Protein AF-A0A520IFZ3-F1 (afdb_monomer_lite)

Sequence (120 aa):
PALRLLRIGILPERVAIDAPADLRLIDLVAPYDSARWYLANACIVCSAPAQAALDAARAAPTLAERSQRIAAADAALNEDVPFIPLARPLRWSLVATRLQQWQPNSRAWHPLNRLRPDTK

Secondary structure (DSSP, 8-state):
-HHHHHTTT--PPP--TTS--SS-------SSS-HHHHHHHH-SS--HHHHHHHHHHHH-SSHHHHHHHHHHHHHHHHHH--S----PPPP-----TT-TT----TTS----TTSS----

Foldseek 3Di:
DQVVCVVVVHHDDDDPQPDDDPDHDDDAFDQDPDLLVVLVVLPPDFDPVLVVLSVQLVPDPDPVSNVVSSVVSVVRCVVRCSDDDDDDDDDDDDDDPQQPPFDDDRRPDGPPPPSDDPDD

pLDDT: mean 89.68, std 7.92, range [55.25, 97.5]

Structure (mmCIF, N/CA/C/O backbone):
data_AF-A0A520IFZ3-F1
#
_entry.id   AF-A0A520IFZ3-F1
#
loop_
_atom_site.group_PDB
_atom_site.id
_atom_site.type_symbol
_atom_site.label_atom_id
_atom_site.label_alt_id
_atom_site.label_comp_id
_atom_site.label_asym_id
_atom_site.label_entity_id
_atom_site.label_seq_id
_atom_site.pdbx_PDB_ins_code
_atom_site.Cartn_x
_atom_site.Cartn_y
_atom_site.Cartn_z
_atom_site.occupancy
_atom_site.B_iso_or_equiv
_atom_site.auth_seq_id
_atom_site.auth_comp_id
_atom_site.auth_asym_id
_atom_site.auth_atom_id
_atom_site.pdbx_PDB_model_num
ATOM 1 N N . PRO A 1 1 ? -10.810 -8.158 -15.100 1.00 57.44 1 PRO A N 1
ATOM 2 C CA . PRO A 1 1 ? -9.367 -7.907 -15.350 1.00 57.44 1 PRO A CA 1
ATOM 3 C C . PRO A 1 1 ? -8.812 -8.656 -16.574 1.00 57.44 1 PRO A C 1
ATOM 5 O O . PRO A 1 1 ? -8.334 -7.989 -17.482 1.00 57.44 1 PRO A O 1
ATOM 8 N N . ALA A 1 2 ? -8.942 -9.990 -16.651 1.00 60.91 2 ALA A N 1
ATOM 9 C CA . ALA A 1 2 ? -8.384 -10.785 -17.756 1.00 60.91 2 ALA A CA 1
ATOM 10 C C . ALA A 1 2 ? -8.837 -10.310 -19.152 1.00 60.91 2 ALA A C 1
ATOM 12 O O . ALA A 1 2 ? -8.021 -10.127 -20.048 1.00 60.91 2 ALA A O 1
ATOM 13 N N . LEU A 1 3 ? -10.121 -9.968 -19.298 1.00 63.69 3 LEU A N 1
ATOM 14 C CA . LEU A 1 3 ? -10.674 -9.463 -20.559 1.00 63.69 3 LEU A CA 1
ATOM 15 C C . LEU A 1 3 ? -10.077 -8.115 -21.017 1.00 63.69 3 LEU A C 1
ATOM 17 O O . LEU A 1 3 ? -10.129 -7.804 -22.201 1.00 63.69 3 LEU A O 1
ATOM 21 N N . ARG A 1 4 ? -9.525 -7.291 -20.112 1.00 81.75 4 ARG A N 1
ATOM 22 C CA . ARG A 1 4 ? -8.908 -6.006 -20.495 1.00 81.75 4 ARG A CA 1
ATOM 23 C C . ARG A 1 4 ? -7.469 -6.167 -20.977 1.00 81.75 4 ARG A C 1
ATOM 25 O O . ARG A 1 4 ? -7.093 -5.473 -21.909 1.00 81.75 4 ARG A O 1
ATOM 32 N N . LEU A 1 5 ? -6.713 -7.092 -20.389 1.00 88.88 5 LEU A N 1
ATOM 33 C CA . LEU A 1 5 ? -5.354 -7.415 -20.835 1.00 88.88 5 LEU A CA 1
ATOM 34 C C . LEU A 1 5 ? -5.372 -8.034 -22.239 1.00 88.88 5 LEU A C 1
ATOM 36 O O . LEU A 1 5 ? -4.614 -7.613 -23.108 1.00 88.88 5 LEU A O 1
ATOM 40 N N . LEU A 1 6 ? -6.344 -8.912 -22.510 1.00 91.94 6 LEU A N 1
ATOM 41 C CA . LEU A 1 6 ? -6.526 -9.507 -23.839 1.00 91.94 6 LEU A CA 1
ATOM 42 C C . LEU A 1 6 ? -6.741 -8.461 -24.941 1.00 91.94 6 LEU A C 1
ATOM 44 O O . LEU A 1 6 ? -6.254 -8.626 -26.055 1.00 91.94 6 LEU A O 1
ATOM 48 N N . ARG A 1 7 ? -7.431 -7.354 -24.635 1.00 94.75 7 ARG A N 1
ATOM 49 C CA . ARG A 1 7 ? -7.691 -6.269 -25.600 1.00 94.75 7 ARG A CA 1
ATOM 50 C C . ARG A 1 7 ? -6.436 -5.512 -26.029 1.00 94.75 7 ARG A C 1
ATOM 52 O O . ARG A 1 7 ? -6.479 -4.847 -27.055 1.00 94.75 7 ARG A O 1
ATOM 59 N N . ILE A 1 8 ? -5.359 -5.604 -25.254 1.00 93.50 8 ILE A N 1
ATOM 60 C CA . ILE A 1 8 ? -4.050 -5.022 -25.578 1.00 93.50 8 ILE A CA 1
ATOM 61 C C . ILE A 1 8 ? -3.020 -6.102 -25.945 1.00 93.50 8 ILE A C 1
ATOM 63 O O . ILE A 1 8 ? -1.825 -5.840 -25.923 1.00 93.50 8 ILE A O 1
ATOM 67 N N . GLY A 1 9 ? -3.474 -7.318 -26.273 1.00 95.25 9 GLY A N 1
ATOM 68 C CA . GLY A 1 9 ? -2.606 -8.411 -26.718 1.00 95.25 9 GLY A CA 1
ATOM 69 C C . GLY A 1 9 ? -1.861 -9.146 -25.600 1.00 95.25 9 GLY A C 1
ATOM 70 O O . GLY A 1 9 ? -0.988 -9.955 -25.894 1.00 95.25 9 GLY A O 1
ATOM 71 N N . ILE A 1 10 ? -2.203 -8.904 -24.331 1.00 93.75 10 ILE A N 1
ATOM 72 C CA . ILE A 1 10 ? -1.610 -9.609 -23.188 1.00 93.75 10 ILE A CA 1
ATOM 73 C C . ILE A 1 10 ? -2.519 -10.777 -22.799 1.00 93.75 10 ILE A C 1
ATOM 75 O O . ILE A 1 10 ? -3.682 -10.569 -22.445 1.00 93.75 10 ILE A O 1
ATOM 79 N N . LEU A 1 11 ? -1.988 -12.001 -22.830 1.00 94.38 11 LEU A N 1
ATOM 80 C CA . LEU A 1 11 ? -2.683 -13.217 -22.403 1.00 94.38 11 LEU A CA 1
ATOM 81 C C . LEU A 1 11 ? -2.331 -13.538 -20.940 1.00 94.38 11 LEU A C 1
ATOM 83 O O . LEU A 1 11 ? -1.237 -14.030 -20.685 1.00 94.38 11 LEU A O 1
ATOM 87 N N . PRO A 1 12 ? -3.216 -13.262 -19.963 1.00 92.81 12 PRO A N 1
ATOM 88 C CA . PRO A 1 12 ? -2.929 -13.570 -18.569 1.00 92.81 12 PRO A CA 1
ATOM 89 C C . PRO A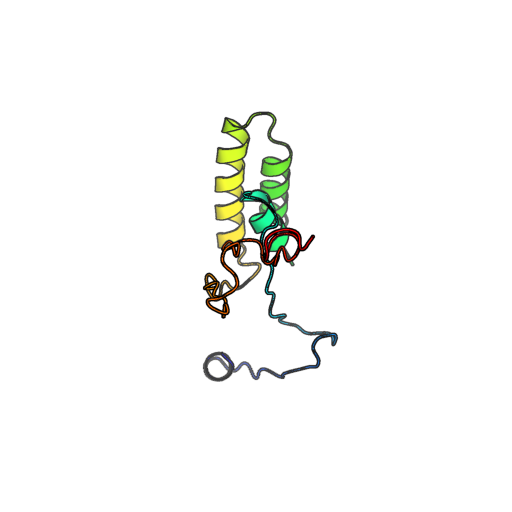 1 12 ? -3.123 -15.061 -18.281 1.00 92.81 12 PRO A C 1
ATOM 91 O O . PRO A 1 12 ? -4.190 -15.617 -18.548 1.00 92.81 12 PRO A O 1
ATOM 94 N N . GLU A 1 13 ? -2.130 -15.674 -17.646 1.00 93.50 13 GLU A N 1
ATOM 95 C CA . GLU A 1 13 ? -2.210 -17.022 -17.088 1.00 93.50 13 GLU A CA 1
ATOM 96 C C . GLU A 1 13 ? -2.369 -16.946 -15.565 1.00 93.50 13 GLU A C 1
ATOM 98 O O . GLU A 1 13 ? -1.692 -16.171 -14.887 1.00 93.50 13 GLU A O 1
ATOM 103 N N . ARG A 1 14 ? -3.296 -17.732 -15.003 1.00 94.38 14 ARG A N 1
ATOM 104 C CA . ARG A 1 14 ? -3.458 -17.825 -13.549 1.00 94.38 14 ARG A CA 1
ATOM 105 C C . ARG A 1 14 ? -2.632 -18.989 -13.023 1.00 94.38 14 ARG A C 1
ATOM 107 O O . ARG A 1 14 ? -2.894 -20.131 -13.380 1.00 94.38 14 ARG A O 1
ATOM 114 N N . VAL A 1 15 ? -1.733 -18.690 -12.098 1.00 96.75 15 VAL A N 1
ATOM 115 C CA . VAL A 1 15 ? -0.899 -19.677 -11.404 1.00 96.75 15 VAL A CA 1
ATOM 116 C C . VAL A 1 15 ? -1.381 -19.919 -9.967 1.00 96.75 15 VAL A C 1
ATOM 118 O O . VAL A 1 15 ? -2.298 -19.243 -9.479 1.00 96.75 15 VAL A O 1
ATOM 121 N N . ALA A 1 16 ? -0.790 -20.910 -9.291 1.00 96.12 16 ALA A N 1
ATOM 122 C CA . ALA A 1 16 ? -1.005 -21.140 -7.862 1.00 96.12 16 ALA A CA 1
ATOM 123 C C . ALA A 1 16 ? -0.570 -19.920 -7.027 1.00 96.12 16 ALA A C 1
ATOM 125 O O . ALA A 1 16 ? 0.238 -19.107 -7.469 1.00 96.12 16 ALA A O 1
ATOM 126 N N . ILE A 1 17 ? -1.120 -19.772 -5.819 1.00 92.19 17 ILE A N 1
ATOM 127 C CA . ILE A 1 17 ? -0.944 -18.558 -4.999 1.00 92.19 17 ILE A CA 1
ATOM 128 C C . ILE A 1 17 ? 0.516 -18.289 -4.596 1.00 92.19 17 ILE A C 1
ATOM 130 O O . ILE A 1 17 ? 0.908 -17.139 -4.409 1.00 92.19 17 ILE A O 1
ATOM 134 N N . ASP A 1 18 ? 1.305 -19.349 -4.478 1.00 93.69 18 ASP A N 1
ATOM 135 C CA . ASP A 1 18 ? 2.709 -19.379 -4.080 1.00 93.69 18 ASP A CA 1
ATOM 136 C C . ASP A 1 18 ? 3.670 -19.585 -5.260 1.00 93.69 18 ASP A C 1
ATOM 138 O O . ASP A 1 18 ? 4.888 -19.513 -5.086 1.00 93.69 18 ASP A O 1
ATOM 142 N N . ALA A 1 19 ? 3.146 -19.792 -6.469 1.00 96.19 19 ALA A N 1
ATOM 143 C CA . ALA A 1 19 ? 3.967 -19.924 -7.659 1.00 96.19 19 ALA A CA 1
ATOM 144 C C . ALA A 1 19 ? 4.648 -18.586 -8.029 1.00 96.19 19 ALA A C 1
ATOM 146 O O . ALA A 1 19 ? 4.138 -17.498 -7.711 1.00 96.19 19 ALA A O 1
ATOM 147 N N . PRO A 1 20 ? 5.798 -18.637 -8.729 1.00 94.62 20 PRO A N 1
ATOM 148 C CA . PRO A 1 20 ? 6.351 -17.469 -9.406 1.00 94.62 20 PRO A CA 1
ATOM 149 C C . PRO A 1 20 ? 5.304 -16.836 -10.332 1.00 94.62 20 PRO A C 1
ATOM 151 O O . PRO A 1 20 ? 4.588 -17.547 -11.034 1.00 94.62 20 PRO A O 1
ATOM 154 N N . ALA A 1 21 ? 5.200 -15.507 -10.316 1.00 94.12 21 ALA A N 1
ATOM 155 C CA . ALA A 1 21 ? 4.239 -14.764 -11.124 1.00 94.12 21 ALA A CA 1
ATOM 156 C C . ALA A 1 21 ? 4.800 -13.386 -11.490 1.00 94.12 21 ALA A C 1
ATOM 158 O O . ALA A 1 21 ? 5.395 -12.728 -10.635 1.00 94.12 21 ALA A O 1
ATOM 159 N N . ASP A 1 22 ? 4.543 -12.93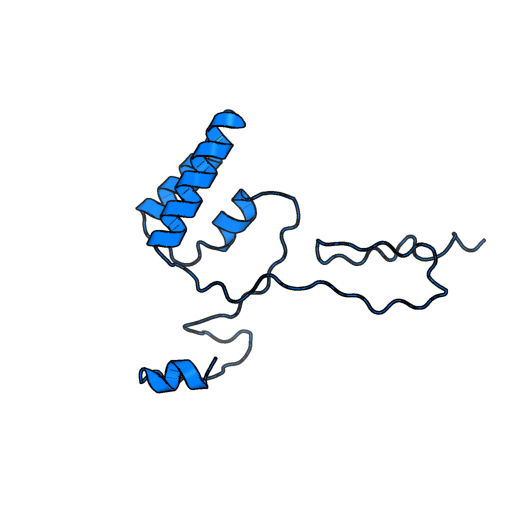6 -12.720 1.00 91.94 22 ASP A N 1
ATOM 160 C CA . ASP A 1 22 ? 4.924 -11.594 -13.188 1.00 91.94 22 ASP A CA 1
ATOM 161 C C . ASP A 1 22 ? 4.081 -10.497 -12.528 1.00 91.94 22 ASP A C 1
ATOM 163 O O . ASP A 1 22 ? 4.552 -9.396 -12.257 1.00 91.94 22 ASP A O 1
ATOM 167 N N . LEU A 1 23 ? 2.815 -10.812 -12.241 1.00 90.50 23 LEU A N 1
ATOM 168 C CA . LEU A 1 23 ? 1.892 -9.950 -11.514 1.00 90.50 23 LEU A CA 1
ATOM 169 C C . LEU A 1 23 ? 1.322 -10.713 -10.324 1.00 90.50 23 LEU A C 1
ATOM 171 O O . LEU A 1 23 ? 0.790 -11.815 -10.470 1.00 90.50 23 LEU A O 1
ATOM 175 N N . ARG A 1 24 ? 1.367 -10.091 -9.146 1.00 91.12 24 ARG A N 1
ATOM 176 C CA . ARG A 1 24 ? 0.776 -10.632 -7.922 1.00 91.12 24 ARG A CA 1
ATOM 177 C C . ARG A 1 24 ? -0.333 -9.717 -7.427 1.00 91.12 24 ARG A C 1
ATOM 179 O O . ARG A 1 24 ? -0.142 -8.513 -7.288 1.00 91.12 24 ARG A O 1
ATOM 186 N N . LEU A 1 25 ? -1.494 -10.302 -7.138 1.00 90.62 25 LEU A N 1
ATOM 187 C CA . LEU A 1 25 ? -2.557 -9.594 -6.434 1.00 90.62 25 LEU A CA 1
ATOM 188 C C . LEU A 1 25 ? -2.194 -9.524 -4.950 1.00 90.62 25 LEU A C 1
ATOM 190 O O . LEU A 1 25 ? -2.009 -10.558 -4.310 1.00 90.62 25 LEU A O 1
ATOM 194 N N . ILE A 1 26 ? -2.092 -8.309 -4.422 1.00 88.31 26 ILE A N 1
ATOM 195 C CA . ILE A 1 26 ? -1.724 -8.047 -3.032 1.00 88.31 26 ILE A CA 1
ATOM 196 C C . ILE A 1 26 ? -2.940 -7.451 -2.317 1.00 88.31 26 ILE A C 1
ATOM 198 O O . ILE A 1 26 ? -3.489 -6.446 -2.766 1.00 88.31 26 ILE A O 1
ATOM 202 N N . ASP A 1 27 ? -3.342 -8.065 -1.205 1.00 88.50 27 ASP A N 1
ATOM 203 C CA . ASP A 1 27 ? -4.331 -7.524 -0.268 1.00 88.50 27 ASP A CA 1
ATOM 204 C C . ASP A 1 27 ? -3.679 -7.418 1.113 1.00 88.50 27 ASP A C 1
ATOM 206 O O . ASP A 1 27 ? -3.444 -8.421 1.789 1.00 88.50 27 ASP A O 1
ATOM 210 N N . LEU A 1 28 ? -3.313 -6.195 1.495 1.00 88.38 28 LEU A N 1
ATOM 211 C CA . LEU A 1 28 ? -2.675 -5.897 2.771 1.00 88.38 28 LEU A CA 1
ATOM 212 C C . LEU A 1 28 ? -3.405 -4.744 3.452 1.00 88.38 28 LEU A C 1
ATOM 214 O O . LEU A 1 28 ? -3.825 -3.775 2.819 1.00 88.38 28 LEU A O 1
ATOM 218 N N . VAL A 1 29 ? -3.503 -4.830 4.775 1.00 89.31 29 VAL A N 1
ATOM 219 C CA . VAL A 1 29 ? -4.177 -3.832 5.605 1.00 89.31 29 VAL A CA 1
ATOM 220 C C . VAL A 1 29 ? -3.165 -3.188 6.532 1.00 89.31 29 VAL A C 1
ATOM 222 O O . VAL A 1 29 ? -2.431 -3.881 7.235 1.00 89.31 29 VAL A O 1
ATOM 225 N N . ALA A 1 30 ? -3.147 -1.854 6.543 1.00 90.44 30 ALA A N 1
ATOM 226 C CA . ALA A 1 30 ? -2.246 -1.101 7.398 1.00 90.44 30 ALA A CA 1
ATOM 227 C C . ALA A 1 30 ? -2.528 -1.423 8.880 1.00 90.44 30 ALA A C 1
ATOM 229 O O . ALA A 1 30 ? -3.665 -1.263 9.338 1.00 90.44 30 ALA A O 1
ATOM 230 N N . PRO A 1 31 ? -1.516 -1.843 9.658 1.00 88.81 31 PRO A N 1
ATOM 231 C CA . PRO A 1 31 ? -1.703 -2.169 11.070 1.00 88.81 31 PRO A CA 1
ATOM 232 C C . PRO A 1 31 ? -1.830 -0.919 11.957 1.00 88.81 31 PRO A C 1
ATOM 234 O O . PRO A 1 31 ? -2.214 -1.021 13.118 1.00 88.81 31 PRO A O 1
ATOM 237 N N . TYR A 1 32 ? -1.522 0.266 11.430 1.00 87.94 32 TYR A N 1
ATOM 238 C CA . TYR A 1 32 ? -1.611 1.556 12.115 1.00 87.94 32 TYR A CA 1
ATOM 239 C C . TYR A 1 32 ? -1.765 2.691 11.091 1.00 87.94 32 TYR A C 1
ATOM 241 O O . TYR A 1 32 ? -1.500 2.507 9.902 1.00 87.94 32 TYR A O 1
ATOM 249 N N . ASP A 1 33 ? -2.181 3.871 11.551 1.00 87.00 33 ASP A N 1
ATOM 250 C CA . ASP A 1 33 ? -2.525 4.996 10.675 1.00 87.00 33 ASP A CA 1
ATOM 251 C C . ASP A 1 33 ? -1.253 5.704 10.192 1.00 87.00 33 ASP A C 1
ATOM 253 O O . ASP A 1 33 ? -0.747 6.638 10.812 1.00 87.00 33 ASP A O 1
ATOM 257 N N .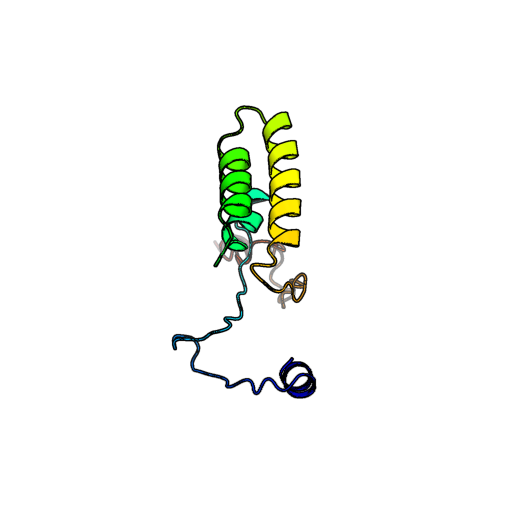 SER A 1 34 ? -0.676 5.211 9.095 1.00 84.75 34 SER A N 1
ATOM 258 C CA . SER A 1 34 ? 0.561 5.759 8.545 1.00 84.75 34 SER A CA 1
ATOM 259 C C . SER A 1 34 ? 0.625 5.635 7.032 1.00 84.75 34 SER A C 1
ATOM 261 O O . SER A 1 34 ? 0.742 4.537 6.488 1.00 84.75 34 SER A O 1
ATOM 263 N N . ALA A 1 35 ? 0.677 6.784 6.358 1.00 89.44 35 ALA A N 1
ATOM 264 C CA . ALA A 1 35 ? 0.962 6.853 4.928 1.00 89.44 35 ALA A CA 1
ATOM 265 C C . ALA A 1 35 ? 2.313 6.205 4.578 1.00 89.44 35 ALA A C 1
ATOM 267 O O . ALA A 1 35 ? 2.433 5.542 3.556 1.00 89.44 35 ALA A O 1
ATOM 268 N N . ARG A 1 36 ? 3.314 6.286 5.469 1.00 89.38 36 ARG A N 1
ATOM 269 C CA . ARG A 1 36 ? 4.618 5.637 5.262 1.00 89.38 36 ARG A CA 1
ATOM 270 C C . ARG A 1 36 ? 4.496 4.121 5.103 1.00 89.38 36 ARG A C 1
ATOM 272 O O . ARG A 1 36 ? 5.225 3.545 4.307 1.00 89.38 36 ARG A O 1
ATOM 279 N N . TRP A 1 37 ? 3.609 3.475 5.867 1.00 91.69 37 TRP A N 1
ATOM 280 C CA . TRP A 1 37 ? 3.394 2.034 5.723 1.00 91.69 37 TRP A CA 1
ATOM 281 C C . TRP A 1 37 ? 2.871 1.712 4.322 1.00 91.69 37 TRP A C 1
ATOM 283 O O . TRP A 1 37 ? 3.400 0.817 3.676 1.00 91.69 37 TRP A O 1
ATOM 293 N N . TYR A 1 38 ? 1.901 2.484 3.824 1.00 89.56 38 TYR A N 1
ATOM 294 C CA . TYR A 1 38 ? 1.378 2.309 2.470 1.00 89.56 38 TYR A CA 1
ATOM 295 C C . TYR A 1 38 ? 2.475 2.476 1.413 1.00 89.56 38 TYR A C 1
ATOM 297 O O . TYR A 1 38 ? 2.685 1.568 0.615 1.00 89.56 38 TYR A O 1
ATOM 305 N N . LEU A 1 39 ? 3.229 3.577 1.463 1.00 91.94 39 LEU A N 1
ATOM 306 C CA . LEU A 1 39 ? 4.264 3.868 0.470 1.00 91.94 39 LEU A CA 1
ATOM 307 C C . LEU A 1 39 ? 5.386 2.811 0.458 1.00 91.94 39 LEU A C 1
ATOM 309 O O . LEU A 1 39 ? 5.854 2.417 -0.604 1.00 91.94 39 LEU A O 1
ATOM 313 N N . ALA A 1 40 ? 5.773 2.290 1.627 1.00 89.94 40 ALA A N 1
ATOM 314 C CA . ALA A 1 40 ? 6.766 1.220 1.720 1.00 89.94 40 ALA A CA 1
ATOM 315 C C . ALA A 1 40 ? 6.275 -0.119 1.138 1.00 89.94 40 ALA A C 1
ATOM 317 O O . ALA A 1 40 ? 7.078 -0.869 0.599 1.00 89.94 40 ALA A O 1
ATOM 318 N N . ASN A 1 41 ? 4.976 -0.428 1.238 1.00 91.50 41 ASN A N 1
ATOM 319 C CA . ASN A 1 41 ? 4.403 -1.652 0.658 1.00 91.50 41 ASN A CA 1
ATOM 320 C C . ASN A 1 41 ? 4.066 -1.499 -0.834 1.00 91.50 41 ASN A C 1
ATOM 322 O O . ASN A 1 41 ? 4.037 -2.491 -1.553 1.00 91.50 41 ASN A O 1
ATOM 326 N N . ALA A 1 42 ? 3.802 -0.276 -1.299 1.00 89.31 42 ALA A N 1
ATOM 327 C CA . ALA A 1 42 ? 3.580 0.032 -2.711 1.00 89.31 42 ALA A CA 1
ATOM 328 C C . ALA A 1 42 ? 4.857 -0.131 -3.554 1.00 89.31 42 ALA A C 1
ATOM 330 O O . ALA A 1 42 ? 4.792 -0.427 -4.746 1.00 89.31 42 ALA A O 1
ATOM 331 N N . CYS A 1 43 ? 6.017 0.052 -2.926 1.00 90.06 43 CYS A N 1
ATOM 332 C CA . CYS A 1 43 ? 7.310 -0.002 -3.579 1.00 90.06 43 CYS A CA 1
ATOM 333 C C . CYS A 1 43 ? 7.838 -1.440 -3.718 1.00 90.06 43 CYS A C 1
ATOM 335 O O . CYS A 1 43 ? 8.684 -1.878 -2.942 1.00 90.06 43 CYS A O 1
ATOM 337 N N . ILE A 1 44 ? 7.309 -2.196 -4.688 1.00 84.31 44 ILE A N 1
ATOM 338 C CA . ILE A 1 44 ? 7.745 -3.581 -4.957 1.00 84.31 44 ILE A CA 1
ATOM 339 C C . ILE A 1 44 ? 8.978 -3.606 -5.868 1.00 84.31 44 ILE A C 1
ATOM 341 O O . ILE A 1 44 ? 9.976 -4.247 -5.545 1.00 84.31 44 ILE A O 1
ATOM 345 N N . VAL A 1 45 ? 8.911 -2.893 -6.996 1.00 86.44 45 VAL A N 1
ATOM 346 C CA . VAL A 1 45 ? 10.018 -2.708 -7.946 1.00 86.44 45 VAL A CA 1
ATOM 347 C C . VAL A 1 45 ? 10.090 -1.224 -8.284 1.00 86.44 45 VAL A C 1
ATOM 349 O O . VAL A 1 45 ? 9.517 -0.785 -9.274 1.00 86.44 45 VAL A O 1
ATOM 352 N N . CYS A 1 46 ? 10.730 -0.444 -7.416 1.00 91.94 46 CYS A N 1
ATOM 353 C CA . CYS A 1 46 ? 10.848 0.998 -7.616 1.00 91.94 46 CYS A CA 1
ATOM 354 C C . CYS A 1 46 ? 12.110 1.389 -8.365 1.00 91.94 46 CYS A C 1
ATOM 356 O O . CYS A 1 46 ? 13.173 0.787 -8.182 1.00 91.94 46 CYS A O 1
ATOM 358 N N . SER A 1 47 ? 12.027 2.487 -9.108 1.00 94.88 47 SER A N 1
ATOM 359 C CA . SER A 1 47 ? 13.216 3.200 -9.556 1.00 94.88 47 SER A CA 1
ATOM 360 C C . SER A 1 47 ? 13.995 3.807 -8.382 1.00 94.88 47 SER A C 1
ATOM 362 O O . SER A 1 47 ? 13.476 4.056 -7.288 1.00 94.88 47 SER A O 1
ATOM 364 N N . ALA A 1 48 ? 15.279 4.085 -8.619 1.00 95.62 48 ALA A N 1
ATOM 365 C CA . ALA A 1 48 ? 16.145 4.707 -7.620 1.00 95.62 48 ALA A CA 1
ATOM 366 C C . ALA A 1 48 ? 15.622 6.071 -7.105 1.00 95.62 48 ALA A C 1
ATOM 368 O O . ALA A 1 48 ? 15.697 6.295 -5.895 1.00 95.62 48 ALA A O 1
ATOM 369 N N . PRO A 1 49 ? 15.055 6.972 -7.942 1.00 95.56 49 PRO A N 1
ATOM 370 C CA . PRO A 1 49 ? 14.457 8.219 -7.459 1.00 95.56 49 PRO A CA 1
ATOM 371 C C . PRO A 1 49 ? 13.273 8.010 -6.506 1.00 95.56 49 PRO A C 1
ATOM 373 O O . PRO A 1 49 ? 13.215 8.657 -5.458 1.00 95.56 49 PRO A O 1
ATOM 376 N N . ALA A 1 50 ? 12.357 7.088 -6.827 1.00 95.62 50 ALA A N 1
ATOM 377 C CA . ALA A 1 50 ? 11.217 6.777 -5.965 1.00 95.62 50 ALA A CA 1
ATOM 378 C C . ALA A 1 50 ? 11.680 6.196 -4.620 1.00 95.62 50 ALA A C 1
ATOM 380 O O . ALA A 1 50 ? 11.232 6.639 -3.559 1.00 95.62 50 ALA A O 1
ATOM 381 N N . GLN A 1 51 ? 12.658 5.285 -4.650 1.00 95.88 51 GLN A N 1
ATOM 382 C CA . GLN A 1 51 ? 13.267 4.735 -3.440 1.00 95.88 51 GLN A CA 1
ATOM 383 C C . GLN A 1 51 ? 13.924 5.828 -2.576 1.00 95.88 51 GLN A C 1
ATOM 385 O O . GLN A 1 51 ? 13.678 5.900 -1.371 1.00 95.88 51 GLN A O 1
ATOM 390 N N . ALA A 1 52 ? 14.686 6.742 -3.183 1.00 96.38 52 ALA A N 1
ATOM 391 C CA . ALA A 1 52 ? 15.322 7.844 -2.462 1.00 96.38 52 ALA A CA 1
ATOM 392 C C . ALA A 1 52 ? 14.301 8.788 -1.796 1.00 96.38 52 ALA A C 1
ATOM 394 O O . ALA A 1 52 ? 14.522 9.254 -0.675 1.00 96.38 52 ALA A O 1
ATOM 395 N N . ALA A 1 53 ? 13.162 9.050 -2.447 1.00 96.62 53 ALA A N 1
ATOM 396 C CA . ALA A 1 53 ? 12.088 9.853 -1.864 1.00 96.62 53 ALA A CA 1
ATOM 397 C C . ALA A 1 53 ? 11.467 9.177 -0.626 1.00 96.62 53 ALA A C 1
ATOM 399 O O . ALA A 1 53 ? 11.212 9.844 0.385 1.00 96.62 53 ALA A O 1
ATOM 400 N N . LEU A 1 54 ? 11.282 7.852 -0.662 1.00 95.38 54 LEU A N 1
ATOM 401 C CA . LEU A 1 54 ? 10.811 7.070 0.487 1.00 95.38 54 LEU A CA 1
ATOM 402 C C . LEU A 1 54 ? 11.792 7.116 1.657 1.00 95.38 54 LEU A C 1
ATOM 404 O O . LEU A 1 54 ? 11.382 7.312 2.808 1.00 95.38 54 LEU A O 1
ATOM 408 N N . ASP A 1 55 ? 13.084 6.981 1.371 1.00 96.06 55 ASP A N 1
ATOM 409 C CA . ASP A 1 55 ? 14.130 7.035 2.389 1.00 96.06 55 ASP A CA 1
ATOM 410 C C . ASP A 1 55 ? 14.220 8.427 3.027 1.00 96.06 55 ASP A C 1
ATOM 412 O O . ASP A 1 55 ? 14.302 8.541 4.254 1.00 96.06 55 ASP A O 1
ATOM 416 N N . ALA A 1 56 ? 14.073 9.495 2.237 1.00 96.75 56 ALA A N 1
ATOM 417 C CA . ALA A 1 56 ? 13.979 10.859 2.753 1.00 96.75 56 ALA A CA 1
ATOM 418 C C . ALA A 1 56 ? 12.752 11.052 3.665 1.00 96.75 56 ALA A C 1
ATOM 420 O O . ALA A 1 56 ? 12.857 11.657 4.736 1.00 96.75 56 ALA A O 1
ATOM 421 N N . ALA A 1 57 ? 11.592 10.494 3.298 1.00 96.06 57 ALA A N 1
ATOM 422 C CA . ALA A 1 57 ? 10.399 10.516 4.145 1.00 96.06 57 ALA A CA 1
ATOM 423 C C . ALA A 1 57 ? 10.595 9.752 5.459 1.00 96.06 57 ALA A C 1
ATOM 425 O O . ALA A 1 57 ? 10.097 10.167 6.510 1.00 96.06 57 ALA A O 1
ATOM 426 N N . ARG A 1 58 ? 11.350 8.651 5.431 1.00 93.88 58 ARG A N 1
ATOM 427 C CA . ARG A 1 58 ? 11.702 7.887 6.629 1.00 93.88 58 ARG A CA 1
ATOM 428 C C . ARG A 1 58 ? 12.668 8.645 7.540 1.00 93.88 58 ARG A C 1
ATOM 430 O O . ARG A 1 58 ? 12.488 8.580 8.756 1.00 93.88 58 ARG A O 1
ATOM 437 N N . ALA A 1 59 ? 13.663 9.322 6.972 1.00 96.38 59 ALA A N 1
ATOM 438 C CA . ALA A 1 59 ? 14.726 10.006 7.707 1.00 96.38 59 ALA A CA 1
ATOM 439 C C . ALA A 1 59 ? 14.324 11.386 8.259 1.00 96.38 59 ALA A C 1
ATOM 441 O O . ALA A 1 59 ? 15.023 11.921 9.116 1.00 96.38 59 ALA A O 1
ATOM 442 N N . ALA A 1 60 ? 13.205 11.959 7.799 1.00 96.69 60 ALA A N 1
ATOM 443 C CA . ALA A 1 60 ? 12.769 13.296 8.191 1.00 96.69 60 ALA A CA 1
ATOM 444 C C . ALA A 1 60 ? 12.662 13.463 9.730 1.00 96.69 60 ALA A C 1
ATOM 446 O O . ALA A 1 60 ? 11.926 12.703 10.382 1.00 96.69 60 ALA A O 1
ATOM 447 N N . PRO A 1 61 ? 13.347 14.464 10.322 1.00 95.81 61 PRO A N 1
ATOM 448 C CA . PRO A 1 61 ? 13.489 14.613 11.771 1.00 95.81 61 PRO A CA 1
ATOM 449 C C . PRO A 1 61 ? 12.217 15.116 12.460 1.00 95.81 61 PRO A C 1
ATOM 451 O O . PRO A 1 61 ? 11.925 14.721 13.588 1.00 95.81 61 PRO A O 1
ATOM 454 N N . THR A 1 62 ? 11.426 15.956 11.789 1.00 96.88 62 THR A N 1
ATOM 455 C CA . THR A 1 62 ? 10.212 16.558 12.362 1.00 96.88 62 THR A CA 1
ATOM 456 C C . THR A 1 62 ? 8.945 15.998 11.724 1.00 96.88 62 THR A C 1
ATOM 458 O O . THR A 1 62 ? 8.965 15.494 10.602 1.00 96.88 62 THR A O 1
ATOM 461 N N . LEU A 1 63 ? 7.810 16.096 12.425 1.00 94.12 63 LEU A N 1
ATOM 462 C CA . LEU A 1 63 ? 6.510 15.688 11.875 1.00 94.12 63 LEU A CA 1
ATOM 463 C C . LEU A 1 63 ? 6.107 16.528 10.656 1.00 94.12 63 LEU A C 1
ATOM 465 O O . LEU A 1 63 ? 5.593 15.977 9.684 1.00 94.12 63 LEU A O 1
ATOM 469 N N . ALA A 1 64 ? 6.366 17.837 10.701 1.00 96.25 64 ALA A N 1
ATOM 470 C CA . ALA A 1 64 ? 6.055 1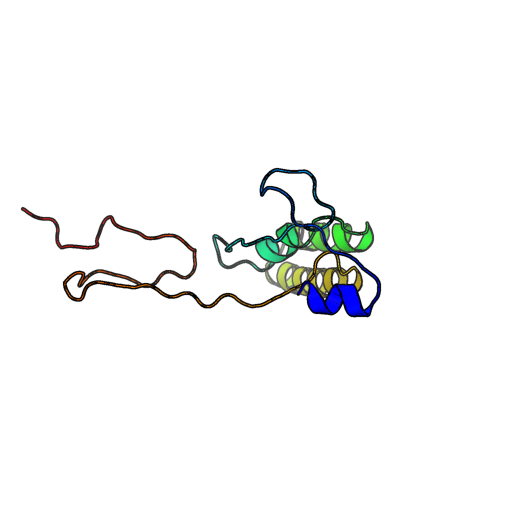8.749 9.606 1.00 96.25 64 ALA A CA 1
ATOM 471 C C . ALA A 1 64 ? 6.858 18.396 8.346 1.00 96.25 64 ALA A C 1
ATOM 473 O O . ALA A 1 64 ? 6.271 18.200 7.282 1.00 96.25 64 ALA A O 1
ATOM 474 N N . GLU A 1 65 ? 8.176 18.222 8.481 1.00 97.50 65 GLU A N 1
ATOM 475 C CA . GLU A 1 65 ? 9.022 17.821 7.355 1.00 97.50 65 GLU A CA 1
ATOM 476 C C . GLU A 1 65 ? 8.638 16.430 6.845 1.00 97.50 65 GLU A C 1
ATOM 478 O O . GLU A 1 65 ? 8.500 16.223 5.643 1.00 97.50 65 GLU A O 1
ATOM 483 N N . ARG A 1 66 ? 8.371 15.480 7.746 1.00 96.12 66 ARG A N 1
ATOM 484 C CA . ARG A 1 66 ? 7.941 14.131 7.364 1.00 96.12 66 ARG A CA 1
ATOM 485 C C . ARG A 1 66 ? 6.666 14.143 6.531 1.00 96.12 66 ARG A C 1
ATOM 487 O O . ARG A 1 66 ? 6.592 13.411 5.553 1.00 96.12 66 ARG A O 1
ATOM 494 N N . SER A 1 67 ? 5.685 14.969 6.892 1.00 95.38 67 SER A N 1
ATOM 495 C CA . SER A 1 67 ? 4.444 15.115 6.123 1.00 95.38 67 SER A CA 1
ATOM 496 C C . SER A 1 67 ? 4.722 15.576 4.686 1.00 95.38 67 SER A C 1
ATOM 498 O O . SER A 1 67 ? 4.244 14.964 3.732 1.00 95.38 67 SER A O 1
ATOM 500 N N . GLN A 1 68 ? 5.582 16.586 4.522 1.00 97.19 68 GLN A N 1
ATOM 501 C CA . GLN A 1 68 ? 5.983 17.089 3.203 1.00 97.19 68 GLN A CA 1
ATOM 502 C C . GLN A 1 68 ? 6.744 16.033 2.391 1.00 97.19 68 GLN A C 1
ATOM 504 O O . GLN A 1 68 ? 6.462 15.831 1.211 1.00 97.19 68 GLN A O 1
ATOM 509 N N . ARG A 1 69 ? 7.681 15.314 3.022 1.00 97.50 69 ARG A N 1
ATOM 510 C CA . ARG A 1 69 ? 8.453 14.248 2.367 1.00 97.50 69 ARG A CA 1
ATOM 511 C C . ARG A 1 69 ? 7.586 13.051 1.976 1.00 97.50 69 ARG A C 1
ATOM 513 O O . ARG A 1 69 ? 7.818 12.469 0.926 1.00 97.50 69 ARG A O 1
ATOM 520 N N . ILE A 1 70 ? 6.576 12.708 2.777 1.00 96.75 70 ILE A N 1
ATOM 521 C CA . ILE A 1 70 ? 5.583 11.681 2.430 1.00 96.75 70 ILE A CA 1
ATOM 522 C C . ILE A 1 70 ? 4.808 12.090 1.175 1.00 96.75 70 ILE A C 1
ATOM 524 O O . ILE A 1 70 ? 4.643 11.261 0.288 1.00 96.75 70 ILE A O 1
ATOM 528 N N . ALA A 1 71 ? 4.370 13.348 1.072 1.00 96.75 71 ALA A N 1
ATOM 529 C CA . ALA A 1 71 ? 3.673 13.828 -0.122 1.00 96.75 71 ALA A CA 1
ATOM 530 C C . ALA A 1 71 ? 4.568 13.782 -1.374 1.00 96.75 71 ALA A C 1
ATOM 532 O O . ALA A 1 71 ? 4.120 13.367 -2.439 1.00 96.75 71 ALA A O 1
ATOM 533 N N . ALA A 1 72 ? 5.849 14.142 -1.242 1.00 97.06 72 ALA A N 1
ATOM 534 C CA . ALA A 1 72 ? 6.814 14.026 -2.336 1.00 97.06 72 ALA A CA 1
ATOM 535 C C . ALA A 1 72 ? 7.059 12.563 -2.750 1.00 97.06 72 ALA A C 1
ATOM 537 O O . ALA A 1 72 ? 7.136 12.263 -3.938 1.00 97.06 72 ALA A O 1
ATOM 538 N N . ALA A 1 73 ? 7.149 11.647 -1.783 1.00 96.81 73 ALA A N 1
ATOM 539 C CA . ALA A 1 73 ? 7.307 10.222 -2.056 1.00 96.81 73 ALA A CA 1
ATOM 540 C C . ALA A 1 73 ? 6.059 9.601 -2.711 1.00 96.81 73 ALA A C 1
ATOM 542 O O . ALA A 1 73 ? 6.198 8.754 -3.587 1.00 96.81 73 ALA A O 1
ATOM 543 N N . ASP A 1 74 ? 4.854 10.042 -2.338 1.00 95.12 74 ASP A N 1
ATOM 544 C CA . ASP A 1 74 ? 3.608 9.646 -3.010 1.00 95.12 74 ASP A CA 1
ATOM 545 C C . ASP A 1 74 ? 3.584 10.105 -4.475 1.00 95.12 74 ASP A C 1
ATOM 547 O O . ASP A 1 74 ? 3.274 9.315 -5.365 1.00 95.12 74 ASP A O 1
ATOM 551 N N . ALA A 1 75 ? 3.995 11.347 -4.749 1.00 95.62 75 ALA A N 1
ATOM 552 C CA . ALA A 1 75 ? 4.119 11.846 -6.117 1.00 95.62 75 ALA A CA 1
ATOM 553 C C . ALA A 1 75 ? 5.135 11.031 -6.938 1.00 95.62 75 ALA A C 1
ATOM 555 O O . ALA A 1 75 ? 4.815 10.603 -8.045 1.00 95.62 75 ALA A O 1
ATOM 556 N N . ALA A 1 76 ? 6.315 10.749 -6.373 1.00 95.50 76 ALA A N 1
ATOM 557 C CA . ALA A 1 76 ? 7.344 9.948 -7.035 1.00 95.50 76 ALA A CA 1
ATOM 558 C C . ALA A 1 76 ? 6.879 8.511 -7.333 1.00 95.50 76 ALA A C 1
ATOM 560 O O . ALA A 1 76 ? 7.132 8.001 -8.419 1.00 95.50 76 ALA A O 1
ATOM 561 N N . LEU A 1 77 ? 6.157 7.863 -6.410 1.00 93.88 77 LEU A N 1
ATOM 562 C CA . LEU A 1 77 ? 5.595 6.528 -6.653 1.00 93.88 77 LEU A CA 1
ATOM 563 C C . LEU A 1 77 ? 4.490 6.536 -7.715 1.00 93.88 77 LEU A C 1
ATOM 565 O O . LEU A 1 77 ? 4.379 5.582 -8.481 1.00 93.88 77 LEU A O 1
ATOM 569 N N . ASN A 1 78 ? 3.674 7.591 -7.775 1.00 92.44 78 ASN A N 1
ATOM 570 C CA . ASN A 1 78 ? 2.647 7.722 -8.809 1.00 92.44 78 ASN A CA 1
ATOM 571 C C . ASN A 1 78 ? 3.248 7.923 -10.208 1.00 92.44 78 ASN A C 1
ATOM 573 O O . ASN A 1 78 ? 2.642 7.491 -11.184 1.00 92.44 78 ASN A O 1
ATOM 577 N N . GLU A 1 79 ? 4.416 8.559 -10.313 1.00 94.50 79 GLU A N 1
ATOM 578 C CA . GLU A 1 79 ? 5.155 8.692 -11.575 1.00 94.50 79 GLU A CA 1
ATOM 579 C C . GLU A 1 79 ? 5.856 7.383 -11.973 1.00 94.50 79 GLU A C 1
ATOM 581 O O . GLU A 1 79 ? 5.857 7.017 -13.145 1.00 94.50 79 GLU A O 1
ATOM 586 N N . ASP A 1 80 ? 6.397 6.653 -10.995 1.00 94.81 80 ASP A N 1
ATOM 587 C CA . ASP A 1 80 ? 7.120 5.391 -11.202 1.00 94.81 80 ASP A CA 1
ATOM 588 C C . ASP A 1 80 ? 6.190 4.200 -11.519 1.00 94.81 80 ASP A C 1
ATOM 590 O O . ASP A 1 80 ? 6.597 3.235 -12.160 1.00 94.81 80 ASP A O 1
ATOM 594 N N . VAL A 1 81 ? 4.924 4.272 -11.085 1.00 91.44 81 VAL A N 1
ATOM 595 C CA . VAL A 1 81 ? 3.876 3.244 -11.258 1.00 91.44 81 VAL A CA 1
ATOM 596 C C . VAL A 1 81 ? 4.356 1.815 -10.903 1.00 91.44 81 VAL A C 1
ATOM 598 O O . VAL A 1 81 ? 4.168 0.879 -11.684 1.00 91.44 81 VAL A O 1
ATOM 601 N N . PRO A 1 82 ? 4.935 1.575 -9.707 1.00 91.31 82 PRO A N 1
ATOM 602 C CA . PRO A 1 82 ? 5.476 0.259 -9.348 1.00 91.31 82 PRO A CA 1
ATOM 603 C C . PRO A 1 82 ? 4.386 -0.780 -9.026 1.00 91.31 82 PRO A C 1
ATOM 605 O O . PRO A 1 82 ? 4.684 -1.958 -8.825 1.00 91.31 82 PRO A O 1
ATOM 608 N N . PHE A 1 83 ? 3.116 -0.363 -8.957 1.00 89.62 83 PHE A N 1
ATOM 609 C CA . PHE A 1 83 ? 1.955 -1.235 -8.785 1.00 89.62 83 PHE A CA 1
ATOM 610 C C . PHE A 1 83 ? 0.695 -0.609 -9.407 1.00 89.62 83 PHE A C 1
ATOM 612 O O . PHE A 1 83 ? 0.648 0.583 -9.708 1.00 89.62 83 PHE A O 1
ATOM 619 N N . ILE A 1 84 ? -0.362 -1.415 -9.561 1.00 88.88 84 ILE A N 1
ATOM 620 C CA . ILE A 1 84 ? -1.654 -0.974 -10.105 1.00 88.88 84 ILE A CA 1
ATOM 621 C C . ILE A 1 84 ? -2.698 -0.935 -8.974 1.00 88.88 84 ILE A C 1
ATOM 623 O O . ILE A 1 84 ? -3.115 -2.001 -8.505 1.00 88.88 84 ILE A O 1
ATOM 627 N N . PRO A 1 85 ? -3.173 0.248 -8.532 1.00 88.19 85 PRO A N 1
ATOM 628 C CA . PRO A 1 85 ? -4.246 0.333 -7.547 1.00 88.19 85 PRO A CA 1
ATOM 629 C C . PRO A 1 85 ? -5.570 -0.138 -8.158 1.00 88.19 85 PRO A C 1
ATOM 631 O O . PRO A 1 85 ? -6.015 0.370 -9.185 1.00 88.19 85 PRO A O 1
ATOM 634 N N . LEU A 1 86 ? -6.225 -1.106 -7.512 1.00 89.31 86 LEU A N 1
ATOM 635 C CA . LEU A 1 86 ? -7.506 -1.644 -7.988 1.00 89.31 86 LEU A CA 1
ATOM 636 C C . LEU A 1 86 ? -8.709 -0.996 -7.299 1.00 89.31 86 LEU A C 1
ATOM 638 O O . LEU A 1 86 ? -9.675 -0.626 -7.963 1.00 89.31 86 LEU A O 1
ATOM 642 N N . ALA A 1 87 ? -8.675 -0.892 -5.969 1.00 88.19 87 ALA A N 1
ATOM 643 C CA . ALA A 1 87 ? -9.775 -0.361 -5.171 1.00 88.19 87 ALA A CA 1
ATOM 644 C C . ALA A 1 87 ? -9.329 -0.032 -3.740 1.00 88.19 87 ALA A C 1
ATOM 646 O O . ALA A 1 87 ? -8.291 -0.498 -3.270 1.00 88.19 87 ALA A O 1
ATOM 647 N N . ARG A 1 88 ? -10.175 0.714 -3.021 1.00 84.69 88 ARG A N 1
ATOM 648 C CA . ARG A 1 88 ? -10.152 0.776 -1.554 1.00 84.69 88 ARG A CA 1
ATOM 649 C C . ARG A 1 88 ? -11.132 -0.279 -1.025 1.00 84.69 88 ARG A C 1
ATOM 651 O O . ARG A 1 88 ? -12.315 -0.184 -1.358 1.00 84.69 88 ARG A O 1
ATOM 658 N N . PRO A 1 89 ? -10.685 -1.291 -0.263 1.00 82.56 89 PRO A N 1
ATOM 659 C CA . PRO A 1 89 ? -11.558 -2.384 0.148 1.00 82.56 89 PRO A CA 1
ATOM 660 C C . PRO A 1 89 ? -12.645 -1.901 1.116 1.00 82.56 89 PRO A C 1
ATOM 662 O O . PRO A 1 89 ? -12.370 -1.172 2.071 1.00 82.56 89 PRO A O 1
ATOM 665 N N . LEU A 1 90 ? -13.884 -2.347 0.889 1.00 85.19 90 LEU A N 1
ATOM 666 C CA . LEU A 1 90 ? -14.970 -2.196 1.855 1.00 85.19 90 LEU A CA 1
ATOM 667 C C . LEU A 1 90 ? -14.835 -3.273 2.929 1.00 85.19 90 LEU A C 1
ATOM 669 O O . LEU A 1 90 ? -14.747 -4.462 2.616 1.00 85.19 90 LEU A O 1
ATOM 673 N N . ARG A 1 91 ? -14.887 -2.867 4.198 1.00 86.62 91 ARG A N 1
ATOM 674 C CA . ARG A 1 91 ? -14.833 -3.801 5.319 1.00 86.62 91 ARG A CA 1
ATOM 675 C C . ARG A 1 91 ? -16.220 -4.031 5.900 1.00 86.62 91 ARG A C 1
ATOM 677 O O . ARG A 1 91 ? -16.867 -3.096 6.357 1.00 86.62 91 ARG A O 1
ATOM 684 N N . TRP A 1 92 ? -16.653 -5.285 5.887 1.00 88.62 92 TRP A N 1
ATOM 685 C CA . TRP A 1 92 ? -17.945 -5.713 6.409 1.00 88.62 92 TRP A CA 1
ATOM 686 C C . TRP A 1 92 ? -17.765 -6.869 7.394 1.00 88.62 92 TRP A C 1
ATOM 688 O O . TRP A 1 92 ? -16.712 -7.506 7.466 1.00 88.62 92 TRP A O 1
ATOM 698 N N . SER A 1 93 ? -18.776 -7.110 8.220 1.00 88.38 93 SER A N 1
ATOM 699 C CA . SER A 1 93 ? -18.799 -8.226 9.162 1.00 88.38 93 SER A CA 1
ATOM 700 C C . SER A 1 93 ? -20.230 -8.708 9.328 1.00 88.38 93 SER A C 1
ATOM 702 O O . SER A 1 93 ? -21.140 -7.896 9.481 1.00 88.38 93 SER A O 1
ATOM 704 N N . LEU A 1 94 ? -20.423 -10.025 9.307 1.00 91.06 94 LEU A N 1
ATOM 705 C CA . LEU A 1 94 ? -21.686 -10.649 9.679 1.00 91.06 94 LEU A CA 1
ATOM 706 C C . LEU A 1 94 ? -21.638 -10.973 11.173 1.00 91.06 94 LEU A C 1
ATOM 708 O O . LEU A 1 94 ? -20.809 -11.768 11.612 1.00 91.06 94 LEU A O 1
ATOM 712 N N . VAL A 1 95 ? -22.508 -10.338 11.956 1.00 90.88 95 VAL A N 1
ATOM 713 C CA . VAL A 1 95 ? -22.472 -10.402 13.421 1.00 90.88 95 VAL A CA 1
ATOM 714 C C . VAL A 1 95 ? -23.827 -10.863 13.936 1.00 90.88 95 VAL A C 1
ATOM 716 O O . VAL A 1 95 ? -24.862 -10.310 13.572 1.00 90.88 95 VAL A O 1
ATOM 719 N N . ALA A 1 96 ? -23.831 -11.881 14.796 1.00 92.00 96 ALA A N 1
ATOM 720 C CA . ALA A 1 96 ? -25.056 -12.314 15.457 1.00 92.00 96 ALA A CA 1
ATOM 721 C C . ALA A 1 96 ? -25.533 -11.241 16.447 1.00 92.00 96 ALA A C 1
AT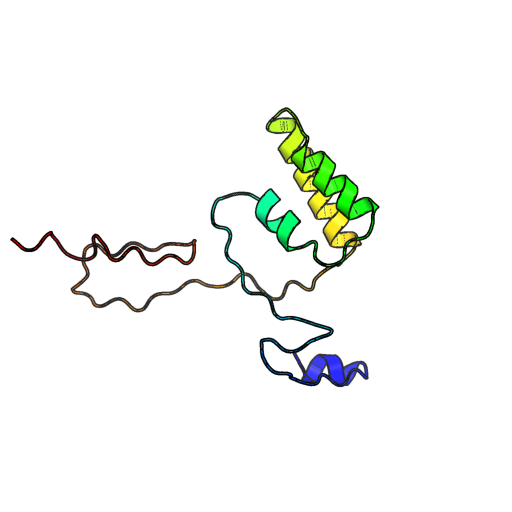OM 723 O O . ALA A 1 96 ? -24.741 -10.747 17.247 1.00 92.00 96 ALA A O 1
ATOM 724 N N . THR A 1 97 ? -26.838 -10.962 16.471 1.00 91.31 97 THR A N 1
ATOM 725 C CA . THR A 1 97 ? -27.451 -9.928 17.330 1.00 91.31 97 THR A CA 1
ATOM 726 C C . THR A 1 97 ? -27.159 -10.107 18.822 1.00 91.31 97 THR A C 1
ATOM 728 O O . THR A 1 97 ? -27.139 -9.137 19.566 1.00 91.31 97 THR A O 1
ATOM 731 N N . ARG A 1 98 ? -26.879 -11.332 19.283 1.00 89.69 98 ARG A N 1
ATOM 732 C CA . ARG A 1 98 ? -26.499 -11.619 20.680 1.00 89.69 98 ARG A CA 1
ATOM 733 C C . ARG A 1 98 ? -25.095 -11.139 21.080 1.00 89.69 98 ARG A C 1
ATOM 735 O O . ARG A 1 98 ? -24.778 -11.154 22.266 1.00 89.69 98 ARG A O 1
ATOM 742 N N . LEU A 1 99 ? -24.232 -10.772 20.131 1.00 90.38 99 LEU A N 1
ATOM 743 C CA . LEU A 1 99 ? -22.858 -10.322 20.396 1.00 90.38 99 LEU A CA 1
ATOM 744 C C . LEU A 1 99 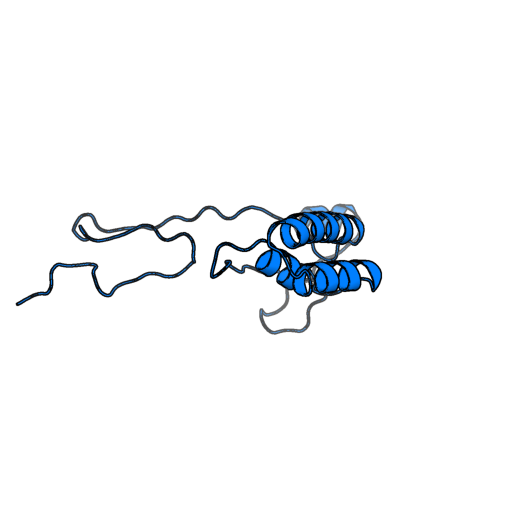? -22.831 -8.812 20.663 1.00 90.38 99 LEU A C 1
ATOM 746 O O . LEU A 1 99 ? -22.328 -8.031 19.862 1.00 90.38 99 LEU A O 1
ATOM 750 N N . GLN A 1 100 ? -23.387 -8.418 21.809 1.00 87.50 100 GLN A N 1
ATOM 751 C CA . GLN A 1 100 ? -23.614 -7.015 22.186 1.00 87.50 100 GLN A CA 1
ATOM 752 C C . GLN A 1 100 ? -22.330 -6.188 22.354 1.00 87.50 100 GLN A C 1
ATOM 754 O O . GLN A 1 100 ? -22.377 -4.965 22.332 1.00 87.50 100 GLN A O 1
ATOM 759 N N . GLN A 1 101 ? -21.181 -6.843 22.528 1.00 89.75 101 GLN A N 1
ATOM 760 C CA . GLN A 1 101 ? -19.885 -6.181 22.691 1.00 89.75 101 GLN A CA 1
ATOM 761 C C . GLN A 1 101 ? -19.003 -6.263 21.435 1.00 89.75 101 GLN A C 1
ATOM 763 O O . GLN A 1 101 ? -17.803 -5.994 21.491 1.00 89.75 101 GLN A O 1
ATOM 768 N N . TRP A 1 102 ? -19.568 -6.646 20.287 1.00 89.81 102 TRP A N 1
ATOM 769 C CA . TRP A 1 102 ? -18.842 -6.553 19.026 1.00 89.81 102 TRP A CA 1
ATOM 770 C C . TRP A 1 102 ? -18.498 -5.092 18.702 1.00 89.81 102 TRP A C 1
ATOM 772 O O . TRP A 1 102 ? -19.315 -4.194 18.892 1.00 89.81 102 TRP A O 1
ATOM 782 N N . GLN A 1 103 ? -17.290 -4.868 18.184 1.00 88.06 103 GLN A N 1
ATOM 783 C CA . GLN A 1 103 ? -16.822 -3.561 17.732 1.00 88.06 103 GLN A CA 1
ATOM 784 C C . GLN A 1 103 ? -16.274 -3.677 16.303 1.00 88.06 103 GLN A C 1
ATOM 786 O O . GLN A 1 103 ? -15.507 -4.609 16.025 1.00 88.06 103 GLN A O 1
ATOM 791 N N . PRO A 1 104 ? -16.624 -2.750 15.391 1.00 86.94 104 PRO A N 1
ATOM 792 C CA . PRO A 1 104 ? -16.020 -2.709 14.069 1.00 86.94 104 PRO A CA 1
ATOM 793 C C . PRO A 1 104 ? -14.521 -2.415 14.181 1.00 86.94 104 PRO A C 1
ATOM 795 O O . PRO A 1 104 ? -14.089 -1.595 14.988 1.00 86.94 104 PRO A O 1
ATOM 798 N N . ASN A 1 105 ? -13.721 -3.057 13.331 1.00 86.12 105 ASN A N 1
ATOM 799 C CA . ASN A 1 105 ? -12.283 -2.819 13.262 1.00 86.12 105 ASN A CA 1
ATOM 800 C C . ASN A 1 105 ? -11.826 -2.691 11.807 1.00 86.12 105 ASN A C 1
ATOM 802 O O . ASN A 1 105 ? -11.993 -3.618 11.013 1.00 86.12 105 ASN A O 1
ATOM 806 N N . SER A 1 106 ? -11.204 -1.560 11.472 1.00 84.94 106 SER A N 1
ATOM 807 C CA . SER A 1 106 ? -10.637 -1.288 10.148 1.00 84.94 106 SER A CA 1
ATOM 808 C C . SER A 1 106 ? -9.355 -2.083 9.852 1.00 84.94 106 SER A C 1
ATOM 810 O O . SER A 1 106 ? -9.024 -2.280 8.686 1.00 84.94 106 SER A O 1
ATOM 812 N N . ARG A 1 107 ? -8.662 -2.598 10.877 1.00 87.00 107 ARG A N 1
ATOM 813 C CA . ARG A 1 107 ? -7.291 -3.149 10.803 1.00 87.00 107 ARG A CA 1
ATOM 814 C C . ARG A 1 107 ? -7.198 -4.653 10.565 1.00 87.00 107 ARG A C 1
ATOM 816 O O . ARG A 1 107 ? -6.220 -5.287 10.933 1.00 87.00 107 ARG A O 1
ATOM 823 N N . ALA A 1 108 ? -8.233 -5.253 9.994 1.00 83.12 108 ALA A N 1
ATOM 824 C CA . ALA A 1 108 ? -8.288 -6.691 9.733 1.00 83.12 108 ALA A CA 1
ATOM 825 C C . ALA A 1 108 ? -8.146 -7.648 10.907 1.00 83.12 108 ALA A C 1
ATOM 827 O O . ALA A 1 108 ? -7.977 -8.846 10.698 1.00 83.12 108 ALA A O 1
ATOM 828 N N . TRP A 1 109 ? -8.273 -7.152 12.132 1.00 86.19 109 TRP A N 1
ATOM 829 C CA . TRP A 1 109 ? -8.229 -7.989 13.319 1.00 86.19 109 TRP A CA 1
ATOM 830 C C . TRP A 1 109 ? -9.625 -8.112 13.911 1.00 86.19 109 TRP A C 1
ATOM 832 O O . TRP A 1 109 ? -10.348 -7.122 14.038 1.00 86.19 109 TRP A O 1
ATOM 842 N N . HIS A 1 110 ? -9.992 -9.326 14.302 1.00 84.62 110 HIS A N 1
ATOM 843 C CA . HIS A 1 110 ? -11.265 -9.615 14.949 1.00 84.62 110 HIS A CA 1
ATOM 844 C C . HIS A 1 110 ? -11.009 -9.880 16.437 1.00 84.62 110 HIS A C 1
ATOM 846 O O . HIS A 1 110 ? -10.722 -11.019 16.798 1.00 84.62 110 HIS A O 1
ATOM 852 N N . PRO A 1 111 ? -11.046 -8.858 17.315 1.00 83.62 111 PRO A N 1
ATOM 853 C CA . PRO A 1 111 ? -10.869 -9.079 18.745 1.00 83.62 111 PRO A CA 1
ATOM 854 C C . PRO A 1 111 ? -12.064 -9.873 19.287 1.00 83.62 111 PRO A C 1
ATOM 856 O O . PRO A 1 111 ? -13.182 -9.369 19.360 1.00 83.62 111 PRO A O 1
ATOM 859 N N . LEU A 1 112 ? -11.834 -11.142 19.635 1.00 85.94 112 LEU A N 1
ATOM 860 C CA . LEU A 1 112 ? -12.888 -12.045 20.123 1.00 85.94 112 LEU A CA 1
ATOM 861 C C . LEU A 1 112 ? -12.978 -12.097 21.657 1.00 85.94 112 LEU A C 1
ATOM 863 O O . LEU A 1 112 ? -13.919 -12.659 22.212 1.00 85.94 112 LEU A O 1
ATOM 867 N N . ASN A 1 113 ? -12.007 -11.499 22.346 1.00 85.75 113 ASN A N 1
ATOM 868 C CA . ASN A 1 113 ? -11.807 -11.584 23.793 1.00 85.75 113 ASN A CA 1
ATOM 869 C C . ASN A 1 113 ? -12.895 -10.902 24.635 1.00 85.75 113 ASN A C 1
ATOM 871 O O . ASN A 1 113 ? -12.989 -11.176 25.824 1.00 85.75 113 ASN A O 1
ATOM 875 N N . ARG A 1 114 ? -13.692 -10.005 24.048 1.00 84.19 114 ARG A N 1
ATOM 876 C CA . ARG A 1 114 ? -14.737 -9.248 24.755 1.00 84.19 114 ARG A CA 1
ATOM 877 C C . ARG A 1 114 ? -16.111 -9.376 24.108 1.00 84.19 114 ARG A C 1
ATOM 879 O O . ARG A 1 114 ? -16.968 -8.554 24.355 1.00 84.19 114 ARG A O 1
ATOM 886 N N . LEU A 1 115 ? -16.364 -10.395 23.283 1.00 86.81 115 LEU A N 1
ATOM 887 C CA . LEU A 1 115 ? -17.642 -10.503 22.552 1.00 86.81 115 LEU A CA 1
ATOM 888 C C . LEU A 1 115 ? -18.869 -10.752 23.440 1.00 86.81 115 LEU A C 1
ATOM 890 O O . LEU A 1 115 ? -20.004 -10.554 22.998 1.00 86.81 115 LEU A O 1
ATOM 894 N N . ARG A 1 116 ? -18.648 -11.227 24.666 1.00 82.50 116 ARG A N 1
ATOM 895 C CA . ARG A 1 116 ? -19.669 -11.478 25.683 1.00 82.50 116 ARG A CA 1
ATOM 896 C C . ARG A 1 116 ? -19.191 -10.884 27.011 1.00 82.50 116 ARG A C 1
ATOM 898 O O . ARG A 1 116 ? -17.981 -10.769 27.199 1.00 82.50 116 ARG A O 1
ATOM 905 N N . PRO A 1 117 ? -20.108 -10.538 27.930 1.00 75.00 117 PRO A N 1
ATOM 906 C CA . PRO A 1 117 ? -19.737 -10.338 29.326 1.00 75.00 117 PRO A CA 1
ATOM 907 C C . PRO A 1 117 ? -19.002 -11.585 29.819 1.00 75.00 117 PRO A C 1
ATOM 909 O O . PRO A 1 117 ? -19.394 -12.690 29.428 1.00 75.00 117 PRO A O 1
ATOM 912 N N . ASP A 1 118 ? -17.966 -11.411 30.643 1.00 68.50 118 ASP A N 1
ATOM 913 C CA . ASP A 1 118 ? -17.280 -12.534 31.283 1.00 68.50 118 ASP A CA 1
ATOM 914 C C . ASP A 1 118 ? -18.354 -13.421 31.933 1.00 68.50 118 ASP A C 1
ATOM 916 O O . ASP A 1 118 ? -19.110 -12.982 32.806 1.00 68.50 118 ASP A O 1
ATOM 920 N N . THR A 1 119 ? -18.508 -14.642 31.420 1.00 60.34 119 THR A N 1
ATOM 921 C CA . THR A 1 119 ? -19.383 -15.639 32.033 1.00 60.34 119 THR A CA 1
ATOM 922 C C . THR A 1 119 ? -18.782 -15.957 33.391 1.00 60.34 119 THR A C 1
ATOM 924 O O . THR A 1 119 ? -17.640 -16.411 33.445 1.00 60.34 119 THR A O 1
ATOM 927 N N . LYS A 1 120 ? -19.528 -15.660 34.458 1.00 55.25 120 LYS A N 1
ATOM 928 C CA . LYS A 1 120 ? -19.236 -16.195 35.790 1.00 55.25 120 LYS A CA 1
ATOM 929 C C . LYS A 1 120 ? -19.175 -17.717 35.752 1.00 55.25 120 LYS A C 1
ATOM 931 O O . LYS A 1 120 ? -19.964 -18.301 34.973 1.00 55.25 120 LYS A O 1
#

Radius of gyration: 19.99 Å; chains: 1; bounding box: 44×40×62 Å